Protein AF-A0A8J5B5S2-F1 (afdb_monomer)

Nearest PDB structures (foldseek):
  8h2i-assembly1_ch  TM=6.766E-01  e=3.397E+00  Paramecium bursaria Chlorella virus 1
  6z3w-assembly1_D  TM=5.266E-01  e=2.157E+00  Homo sapiens
  5hay-assembly1_A  TM=4.557E-01  e=6.345E+00  Thermochaetoides thermophila DSM 1495

Foldseek 3Di:
DDDDDPPPPDPPPDPPPPVDPPPPLVVLVVVLVVLLVVLLVLLVVVVVVVAFLVRDDPVSNVSNVVSLVCLQVSLVVVCVVQDPPHPCNVVSVVSNVSSVCSSGVDPPDPDDDD

pLDDT: mean 72.01, std 15.9, range [33.56, 89.31]

Solvent-accessible surface area (backbone atoms only — not comparable to full-atom values): 7010 Å² total; per-residue (Å²): 139,81,86,81,82,83,78,78,76,71,84,75,79,65,94,75,57,83,89,58,72,78,72,58,57,71,60,52,52,52,51,44,54,52,47,53,50,52,45,45,54,54,39,48,61,39,49,76,69,69,41,50,66,88,68,41,57,68,71,57,42,51,50,48,52,51,46,46,51,49,43,45,54,54,35,53,51,49,36,67,73,61,32,87,87,34,81,62,30,59,56,39,51,52,56,45,57,49,45,58,34,43,66,68,65,53,70,81,84,80,81,84,89,129

Radius of gyration: 22.95 Å; Cα contacts (8 Å, |Δi|>4): 68; chains: 1; bounding box: 39×38×87 Å

Structure (mmCIF, N/CA/C/O backbone):
data_AF-A0A8J5B5S2-F1
#
_entry.id   AF-A0A8J5B5S2-F1
#
loop_
_atom_site.group_PDB
_atom_site.id
_atom_site.type_symbol
_atom_site.label_atom_id
_atom_site.label_alt_id
_atom_site.label_comp_id
_atom_site.label_asym_id
_atom_site.label_entity_id
_atom_site.label_seq_id
_atom_site.pdbx_PDB_ins_code
_atom_site.Cartn_x
_atom_site.Cartn_y
_atom_site.Cartn_z
_atom_site.occupancy
_atom_site.B_iso_or_equiv
_atom_site.auth_seq_id
_atom_site.auth_comp_id
_atom_site.auth_asym_id
_atom_site.auth_atom_id
_atom_site.pdbx_PDB_model_num
ATOM 1 N N . MET A 1 1 ? -14.255 19.636 66.557 1.00 44.56 1 MET A N 1
ATOM 2 C CA . MET A 1 1 ? -14.996 19.178 65.364 1.00 44.56 1 MET A CA 1
ATOM 3 C C . MET A 1 1 ? -14.190 19.601 64.149 1.00 44.56 1 MET A C 1
ATOM 5 O O . MET A 1 1 ? -14.189 20.781 63.838 1.00 44.56 1 MET A O 1
ATOM 9 N N . SER A 1 2 ? -13.453 18.679 63.529 1.00 44.53 2 SER A N 1
ATOM 10 C CA . SER A 1 2 ? -12.663 18.956 62.322 1.00 44.53 2 SER A CA 1
ATOM 11 C C . SER A 1 2 ? -13.091 17.959 61.254 1.00 44.53 2 SER A C 1
ATOM 13 O O . SER A 1 2 ? -12.821 16.768 61.385 1.00 44.53 2 SER A O 1
ATOM 15 N N . GLY A 1 3 ? -13.834 18.436 60.254 1.00 44.47 3 GLY A N 1
ATOM 16 C CA . GLY A 1 3 ? -14.226 17.640 59.096 1.00 44.47 3 GLY A CA 1
ATOM 17 C C . GLY A 1 3 ? -13.022 17.431 58.184 1.00 44.47 3 GLY A C 1
ATOM 18 O O . GLY A 1 3 ? -12.421 18.400 57.727 1.00 44.47 3 GLY A O 1
ATOM 19 N N . GLN A 1 4 ? -12.656 16.173 57.942 1.00 55.50 4 GLN A N 1
ATOM 20 C CA . GLN A 1 4 ? -11.743 15.814 56.862 1.00 55.50 4 GLN A CA 1
ATOM 21 C C . GLN A 1 4 ? -12.541 15.782 55.558 1.00 55.50 4 GLN A C 1
ATOM 23 O O . GLN A 1 4 ? -13.521 15.051 55.437 1.00 55.50 4 GLN A O 1
ATOM 28 N N . ILE A 1 5 ? -12.131 16.604 54.597 1.00 57.25 5 ILE A N 1
ATOM 29 C CA . ILE A 1 5 ? -12.654 16.597 53.234 1.00 57.25 5 ILE A CA 1
ATOM 30 C C . ILE A 1 5 ? -11.904 15.486 52.496 1.00 57.25 5 ILE A C 1
ATOM 32 O O . ILE A 1 5 ? -10.711 15.609 52.233 1.00 57.25 5 ILE A O 1
ATOM 36 N N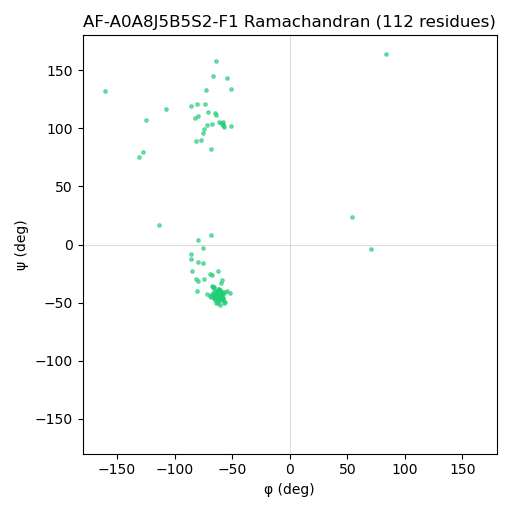 . THR A 1 6 ? -12.586 14.385 52.193 1.00 54.62 6 THR A N 1
ATOM 37 C CA . THR A 1 6 ? -12.096 13.363 51.266 1.00 54.62 6 THR A CA 1
ATOM 38 C C . THR A 1 6 ? -12.378 13.837 49.845 1.00 54.62 6 THR A C 1
ATOM 40 O O . THR A 1 6 ? -13.444 13.571 49.293 1.00 54.62 6 THR A O 1
ATOM 43 N N . THR A 1 7 ? -11.459 14.583 49.241 1.00 56.34 7 THR A N 1
ATOM 44 C CA . THR A 1 7 ? -11.482 14.791 47.791 1.00 56.34 7 THR A CA 1
ATOM 45 C C . THR A 1 7 ? -10.999 13.501 47.135 1.00 56.34 7 THR A C 1
ATOM 47 O O . THR A 1 7 ? -9.802 13.225 47.087 1.00 56.34 7 THR A O 1
ATOM 50 N N . SER A 1 8 ? -11.941 12.679 46.668 1.00 51.25 8 SER A N 1
ATOM 51 C CA . SER A 1 8 ? -11.659 11.606 45.718 1.00 51.25 8 SER A CA 1
ATOM 52 C C . SER A 1 8 ? -11.082 12.241 44.460 1.00 51.25 8 SER A C 1
ATOM 54 O O . SER A 1 8 ? -11.793 12.895 43.703 1.00 51.25 8 SER A O 1
ATOM 56 N N . VAL A 1 9 ? -9.773 12.108 44.280 1.00 58.75 9 VAL A N 1
ATOM 57 C CA . VAL A 1 9 ? -9.098 12.488 43.044 1.00 58.75 9 VAL A CA 1
ATOM 58 C C . VAL A 1 9 ? -9.586 11.507 41.979 1.00 58.75 9 VAL A C 1
ATOM 60 O O . VAL A 1 9 ? -9.198 10.340 41.990 1.00 58.75 9 VAL A O 1
ATOM 63 N N . GLU A 1 10 ? -10.486 11.953 41.100 1.00 53.12 10 GLU A N 1
ATOM 64 C CA . GLU A 1 10 ? -10.726 11.271 39.827 1.00 53.12 10 GLU A CA 1
ATOM 65 C C . GLU A 1 10 ? -9.360 11.073 39.155 1.00 53.12 10 GLU A C 1
ATOM 67 O O . GLU A 1 10 ? -8.549 12.006 39.175 1.00 53.12 10 GLU A O 1
ATOM 72 N N . PRO A 1 11 ? -9.038 9.883 38.618 1.00 52.47 11 PRO A N 1
ATOM 73 C CA . PRO A 1 11 ? -7.748 9.674 37.987 1.00 52.47 11 PRO A CA 1
ATOM 74 C C . PRO A 1 11 ? -7.645 10.636 36.804 1.00 52.47 11 PRO A C 1
ATOM 76 O O . PRO A 1 11 ? -8.283 10.446 35.770 1.00 52.47 11 PRO A O 1
ATOM 79 N N . VAL A 1 12 ? -6.851 11.693 36.981 1.00 54.47 12 VAL A N 1
ATOM 80 C CA . VAL A 1 12 ? -6.435 12.585 35.907 1.00 54.47 12 VAL A CA 1
ATOM 81 C C . VAL A 1 12 ? -5.725 11.693 34.902 1.00 54.47 12 VAL A C 1
ATOM 83 O O . VAL A 1 12 ? -4.604 11.247 35.147 1.00 54.47 12 VAL A O 1
ATOM 86 N N . VAL A 1 13 ? -6.411 11.368 33.806 1.00 55.69 13 VAL A N 1
ATOM 87 C CA . VAL A 1 13 ? -5.821 10.675 32.664 1.00 55.69 13 VAL A CA 1
ATOM 88 C C . VAL A 1 13 ? -4.675 11.557 32.202 1.00 55.69 13 VAL A C 1
ATOM 90 O O . VAL A 1 13 ? -4.888 12.622 31.628 1.00 55.69 13 VAL A O 1
ATOM 93 N N . ASN A 1 14 ? -3.457 11.160 32.553 1.00 43.66 14 ASN A N 1
ATOM 94 C CA . ASN A 1 14 ? -2.256 11.882 32.196 1.00 43.66 14 ASN A CA 1
ATOM 95 C C . ASN A 1 14 ? -2.068 11.686 30.683 1.00 43.66 14 ASN A C 1
ATOM 97 O O . ASN A 1 14 ? -1.824 10.556 30.261 1.00 43.66 14 ASN A O 1
ATOM 101 N N . PRO A 1 15 ? -2.179 12.732 29.843 1.00 50.94 15 PRO A N 1
ATOM 102 C CA . PRO A 1 15 ? -2.067 12.604 28.386 1.00 50.94 15 PRO A CA 1
ATOM 103 C C . PRO A 1 15 ? -0.643 12.250 27.912 1.00 50.94 15 PRO A C 1
ATOM 105 O O . PRO A 1 15 ? -0.362 12.280 26.718 1.00 50.94 15 PRO A O 1
ATOM 108 N N . SER A 1 16 ? 0.261 11.934 28.842 1.00 47.97 16 SER A N 1
ATOM 109 C CA . SER A 1 16 ? 1.699 11.787 28.620 1.00 47.97 16 SER A CA 1
ATOM 110 C C . SER A 1 16 ? 2.199 10.356 28.812 1.00 47.97 16 SER A C 1
ATOM 112 O O . SER A 1 16 ? 3.398 10.182 28.997 1.00 47.97 16 SER A O 1
ATOM 114 N N . ASP A 1 17 ? 1.325 9.344 28.814 1.00 50.06 17 ASP A N 1
ATOM 115 C CA . ASP A 1 17 ? 1.746 7.940 28.889 1.00 50.06 17 ASP A CA 1
ATOM 116 C C . ASP A 1 17 ? 2.382 7.522 27.541 1.00 50.06 17 ASP A C 1
ATOM 118 O O . ASP A 1 17 ? 1.668 7.308 26.558 1.00 50.06 17 ASP A O 1
ATOM 122 N N . PRO A 1 18 ? 3.724 7.421 27.435 1.00 50.50 18 PRO A N 1
ATOM 123 C CA . PRO A 1 18 ? 4.407 7.113 26.176 1.00 50.50 18 PRO A CA 1
ATOM 124 C C . PRO A 1 18 ? 4.282 5.626 25.800 1.00 50.50 18 PRO A C 1
ATOM 126 O O . PRO A 1 18 ? 4.750 5.202 24.744 1.00 50.50 18 PRO A O 1
ATOM 129 N N . SER A 1 19 ? 3.643 4.837 26.667 1.00 45.16 19 SER A N 1
ATOM 130 C CA . SER A 1 19 ? 3.378 3.405 26.525 1.00 45.16 19 SER A CA 1
ATOM 131 C C . SER A 1 19 ? 2.183 3.110 25.616 1.00 45.16 19 SER A C 1
ATOM 133 O O . SER A 1 19 ? 2.003 1.973 25.183 1.00 45.16 19 SER A O 1
ATOM 135 N N . ASN A 1 20 ? 1.362 4.123 25.328 1.00 48.59 20 ASN A N 1
ATOM 136 C CA . ASN A 1 20 ? 0.209 4.012 24.452 1.00 48.59 20 ASN A CA 1
ATOM 137 C C . ASN A 1 20 ? 0.315 5.120 23.399 1.00 48.59 20 ASN A C 1
ATOM 139 O O . ASN A 1 20 ? -0.286 6.182 23.573 1.00 48.59 20 ASN A O 1
ATOM 143 N N . PRO A 1 21 ? 1.132 4.942 22.339 1.00 52.31 21 PRO A N 1
ATOM 144 C CA . PRO A 1 21 ? 1.103 5.872 21.227 1.00 52.31 21 PRO A CA 1
ATOM 145 C C . PRO A 1 21 ? -0.332 5.863 20.716 1.00 52.31 21 PRO A C 1
ATOM 147 O O . PRO A 1 21 ? -0.763 4.875 20.125 1.00 52.31 21 PRO A O 1
ATOM 150 N N . SER A 1 22 ? -1.078 6.931 21.012 1.00 60.34 22 SER A N 1
ATOM 151 C CA . SER A 1 22 ? -2.405 7.165 20.461 1.00 60.34 22 SER A CA 1
ATOM 152 C C . SER A 1 22 ? -2.265 7.020 18.957 1.00 60.34 22 SER A C 1
ATOM 154 O O . SER A 1 22 ? -1.706 7.891 18.288 1.00 60.34 22 SER A O 1
ATOM 156 N N . LEU A 1 23 ? -2.686 5.867 18.452 1.00 66.00 23 LEU A N 1
ATOM 157 C CA . LEU A 1 23 ? -2.553 5.518 17.058 1.00 66.00 23 LEU A CA 1
ATOM 158 C C . LEU A 1 23 ? -3.410 6.520 16.295 1.00 66.00 23 LEU A C 1
ATOM 160 O O . LEU A 1 23 ? -4.632 6.526 16.439 1.00 66.00 23 LEU A O 1
ATOM 164 N N . ASP A 1 24 ? -2.773 7.399 15.526 1.00 80.69 24 ASP A N 1
ATOM 165 C CA . ASP A 1 24 ? -3.474 8.326 14.644 1.00 80.69 24 ASP A CA 1
ATOM 166 C C . ASP A 1 24 ? -4.122 7.522 13.509 1.00 80.69 24 ASP A C 1
ATOM 168 O O . ASP A 1 24 ? -3.558 7.343 12.428 1.00 80.69 24 ASP A O 1
ATOM 172 N N . ILE A 1 25 ? -5.296 6.955 13.797 1.00 79.56 25 ILE A N 1
ATOM 173 C CA . ILE A 1 25 ? -6.071 6.126 12.873 1.00 79.56 25 ILE A CA 1
ATOM 174 C C . ILE A 1 25 ? -6.406 6.918 11.595 1.00 79.56 25 ILE A C 1
ATOM 176 O O . ILE A 1 25 ? -6.172 6.377 10.507 1.00 79.56 25 ILE A O 1
ATOM 180 N N . PRO A 1 26 ? -6.882 8.183 11.659 1.00 83.00 26 PRO A N 1
ATOM 181 C CA . PRO A 1 26 ? -7.088 9.002 10.462 1.00 83.00 26 PRO A CA 1
ATOM 182 C C . PRO A 1 26 ? -5.820 9.193 9.619 1.00 83.00 26 PRO A C 1
ATOM 184 O O . PRO A 1 26 ? -5.862 9.020 8.393 1.00 83.00 26 PRO A O 1
ATOM 187 N N . GLY A 1 27 ? -4.685 9.508 10.250 1.00 83.94 27 GLY A N 1
ATOM 188 C CA . GLY A 1 27 ? -3.406 9.669 9.558 1.00 83.94 27 GLY A CA 1
ATOM 189 C C . GLY A 1 27 ? -2.920 8.370 8.916 1.00 83.94 27 GLY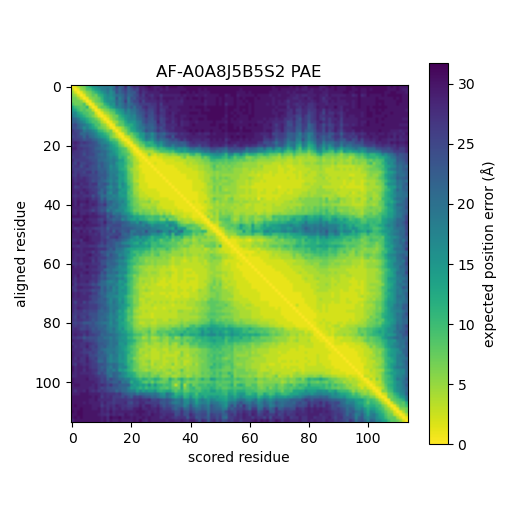 A C 1
ATOM 190 O O . GLY A 1 27 ? -2.522 8.357 7.747 1.00 83.94 27 GLY A O 1
ATOM 191 N N . ALA A 1 28 ? -3.030 7.250 9.630 1.00 83.19 28 ALA A N 1
ATOM 192 C CA . ALA A 1 28 ? -2.624 5.937 9.142 1.00 83.19 28 ALA A CA 1
ATOM 193 C C . ALA A 1 28 ? -3.486 5.461 7.959 1.00 83.19 28 ALA A C 1
ATOM 195 O O . ALA A 1 28 ? -2.957 4.944 6.972 1.00 83.19 28 ALA A O 1
ATOM 196 N N . LEU A 1 29 ? -4.801 5.699 8.003 1.00 83.56 29 LEU A N 1
ATOM 197 C CA . LEU A 1 29 ? -5.698 5.427 6.877 1.00 83.56 29 LEU A CA 1
ATOM 198 C C . LEU A 1 29 ? -5.382 6.293 5.660 1.00 83.56 29 LEU A C 1
ATOM 200 O O . LEU A 1 29 ? -5.343 5.792 4.535 1.00 83.56 29 LEU A O 1
ATOM 204 N N . THR A 1 30 ? -5.131 7.583 5.877 1.00 87.81 30 THR A N 1
ATOM 205 C CA . THR A 1 30 ? -4.751 8.510 4.804 1.00 87.81 30 THR A CA 1
ATOM 206 C C . THR A 1 30 ? -3.458 8.052 4.134 1.00 87.81 30 THR A C 1
ATOM 208 O O . THR A 1 30 ? -3.388 7.960 2.906 1.00 87.81 30 THR A O 1
ATOM 211 N N . TYR A 1 31 ? -2.458 7.669 4.930 1.00 87.81 31 TYR A N 1
ATOM 212 C CA . TYR A 1 31 ? -1.208 7.108 4.430 1.00 87.81 31 TYR A CA 1
ATOM 213 C C . TYR A 1 31 ? -1.435 5.840 3.593 1.00 87.81 31 TYR A C 1
ATOM 215 O O 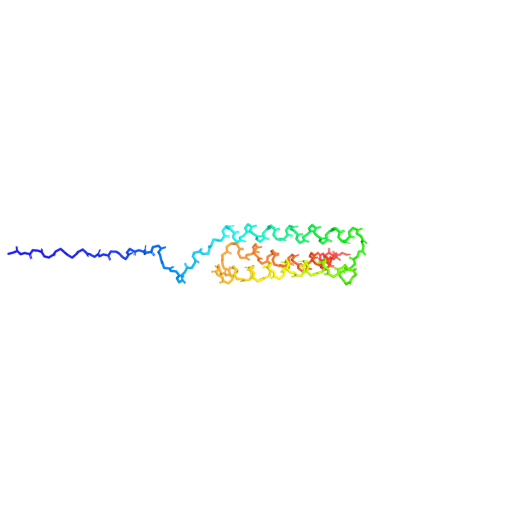. TYR A 1 31 ? -0.915 5.745 2.479 1.00 87.81 31 TYR A O 1
ATOM 223 N N . LEU A 1 32 ? -2.244 4.890 4.077 1.00 85.62 32 LEU A N 1
ATOM 224 C CA . LEU A 1 32 ? -2.556 3.655 3.348 1.00 85.62 32 LEU A CA 1
ATOM 225 C C . LEU A 1 32 ? -3.227 3.926 1.999 1.00 85.62 32 LEU A C 1
ATOM 227 O O . LEU A 1 32 ? -2.816 3.357 0.985 1.00 85.62 32 LEU A O 1
ATOM 231 N N . LYS A 1 33 ? -4.198 4.844 1.956 1.00 86.38 33 LYS A N 1
ATOM 232 C CA . LYS A 1 33 ? -4.867 5.255 0.711 1.00 86.38 33 LYS A CA 1
ATOM 233 C C . LYS A 1 33 ? -3.875 5.840 -0.297 1.00 86.38 33 LYS A C 1
ATOM 235 O O . LYS A 1 33 ? -3.911 5.478 -1.475 1.00 86.38 33 LYS A O 1
ATOM 240 N N . ILE A 1 34 ? -2.943 6.681 0.160 1.00 88.06 34 ILE A N 1
ATOM 241 C CA . ILE A 1 34 ? -1.868 7.228 -0.683 1.00 88.06 34 ILE A CA 1
ATOM 242 C C . ILE A 1 34 ? -0.991 6.102 -1.246 1.00 88.06 34 ILE A C 1
ATOM 244 O O . ILE A 1 34 ? -0.727 6.080 -2.450 1.00 88.06 34 ILE A O 1
ATOM 248 N N . GLN A 1 35 ? -0.573 5.142 -0.414 1.00 86.25 35 GLN A N 1
ATOM 249 C CA . GLN A 1 35 ? 0.267 4.028 -0.868 1.00 86.25 35 GLN A CA 1
ATOM 250 C C . GLN A 1 35 ? -0.455 3.131 -1.883 1.00 86.25 35 GLN A C 1
ATOM 252 O O . GLN A 1 35 ? 0.139 2.758 -2.891 1.00 86.25 35 GLN A O 1
ATOM 257 N N . ILE A 1 36 ? -1.739 2.830 -1.681 1.00 85.50 36 ILE A N 1
ATOM 258 C CA . ILE A 1 36 ? -2.543 2.028 -2.620 1.00 85.50 36 ILE A CA 1
ATOM 259 C C . ILE A 1 36 ? -2.698 2.729 -3.970 1.00 85.50 36 ILE A C 1
ATOM 261 O O . ILE A 1 36 ? -2.613 2.087 -5.023 1.00 85.50 36 ILE A O 1
ATOM 265 N N . ASN A 1 37 ? -2.902 4.046 -3.960 1.00 86.81 37 ASN A N 1
ATOM 266 C CA . ASN A 1 37 ? -2.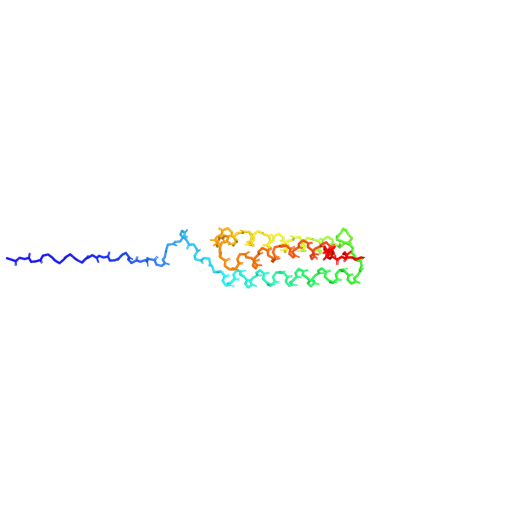958 4.837 -5.186 1.00 86.81 37 ASN A CA 1
ATOM 267 C C . ASN A 1 37 ? -1.611 4.844 -5.909 1.00 86.81 37 ASN A C 1
ATOM 269 O O . ASN A 1 37 ? -1.577 4.616 -7.118 1.00 86.81 37 ASN A O 1
ATOM 273 N N . ARG A 1 38 ? -0.503 5.015 -5.178 1.00 85.25 38 ARG A N 1
ATOM 274 C CA . ARG A 1 38 ? 0.849 4.936 -5.747 1.00 85.25 38 ARG A CA 1
ATOM 275 C C . ARG A 1 38 ? 1.124 3.562 -6.358 1.00 85.25 38 ARG A C 1
ATOM 277 O O . ARG A 1 38 ? 1.584 3.499 -7.495 1.00 85.25 38 ARG A O 1
ATOM 284 N N . LEU A 1 39 ? 0.772 2.485 -5.652 1.00 84.81 39 LEU A N 1
ATOM 285 C CA . LEU A 1 39 ? 0.885 1.109 -6.141 1.00 84.81 39 LEU A CA 1
ATOM 286 C C . LEU A 1 39 ? 0.120 0.925 -7.457 1.00 84.81 39 LEU A C 1
ATOM 288 O O . LEU A 1 39 ? 0.679 0.437 -8.432 1.00 84.81 39 LEU A O 1
ATOM 292 N N . GLY A 1 40 ? -1.140 1.370 -7.506 1.00 82.50 40 GLY A N 1
ATOM 293 C CA . GLY A 1 40 ? -1.978 1.253 -8.701 1.00 82.50 40 GLY A CA 1
ATOM 294 C C . GLY A 1 40 ? -1.476 2.083 -9.885 1.00 82.50 40 GLY A C 1
ATOM 295 O O . GLY A 1 40 ? -1.566 1.642 -11.027 1.00 82.50 40 GLY A O 1
ATOM 296 N N . THR A 1 41 ? -0.935 3.278 -9.648 1.00 84.25 41 THR A N 1
ATOM 297 C CA . THR A 1 41 ? -0.359 4.113 -10.714 1.00 84.25 41 THR A CA 1
ATOM 298 C C . THR A 1 41 ? 0.922 3.509 -11.280 1.00 84.25 41 THR A C 1
ATOM 300 O O . THR A 1 41 ? 1.051 3.434 -12.499 1.00 84.25 41 THR A O 1
ATOM 303 N N . LEU A 1 42 ? 1.823 3.016 -10.423 1.00 80.06 42 LEU A N 1
ATOM 304 C CA . LEU A 1 42 ? 3.040 2.334 -10.867 1.00 80.06 42 LEU A CA 1
ATOM 305 C C . LEU A 1 42 ? 2.703 1.060 -11.646 1.00 80.06 42 LEU A C 1
ATOM 307 O O . LEU A 1 42 ? 3.152 0.907 -12.777 1.00 80.06 42 LEU A O 1
ATOM 311 N N . ALA A 1 43 ? 1.850 0.194 -11.094 1.00 76.88 43 ALA A N 1
ATOM 312 C CA . ALA A 1 43 ? 1.456 -1.049 -11.751 1.00 76.88 43 ALA A CA 1
ATOM 313 C C . ALA A 1 43 ? 0.798 -0.806 -13.121 1.00 76.88 43 ALA A C 1
ATOM 315 O O . ALA A 1 43 ? 1.143 -1.472 -14.093 1.00 76.88 43 ALA A O 1
ATOM 316 N N . ARG A 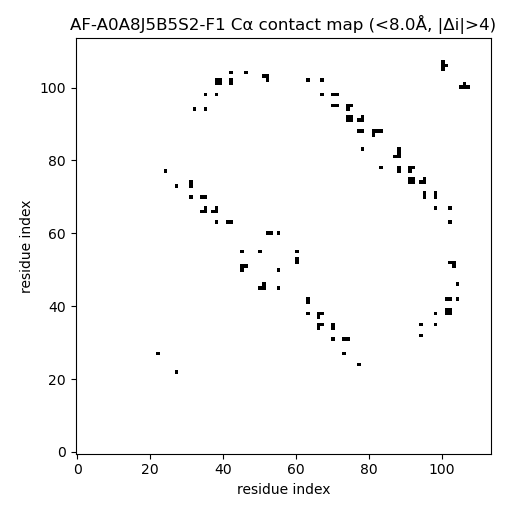1 44 ? -0.090 0.195 -13.238 1.00 77.50 44 ARG A N 1
ATOM 317 C CA . ARG A 1 44 ? -0.686 0.577 -14.532 1.00 77.50 44 ARG A CA 1
ATOM 318 C C . ARG A 1 44 ? 0.348 1.074 -15.535 1.00 77.50 44 ARG A C 1
ATOM 320 O O . ARG A 1 44 ? 0.246 0.715 -16.701 1.00 77.50 44 ARG A O 1
ATOM 327 N N . GLY A 1 45 ? 1.333 1.862 -15.100 1.00 74.81 45 GLY A N 1
ATOM 328 C CA . GLY A 1 45 ? 2.409 2.338 -15.974 1.00 74.81 45 GLY A CA 1
ATOM 329 C C . GLY A 1 45 ? 3.164 1.190 -16.647 1.00 74.81 45 GLY A C 1
ATOM 330 O O . GLY A 1 45 ? 3.425 1.250 -17.845 1.00 74.81 45 GLY A O 1
ATOM 331 N N . TYR A 1 46 ? 3.436 0.111 -15.910 1.00 68.31 46 TYR A N 1
ATOM 332 C CA . TYR A 1 46 ? 4.109 -1.072 -16.457 1.00 68.31 46 TYR A CA 1
ATOM 333 C C . TYR A 1 46 ? 3.170 -2.016 -17.219 1.00 68.31 46 TYR A C 1
ATOM 335 O O . TYR A 1 46 ? 3.597 -2.624 -18.198 1.00 68.31 46 TYR A O 1
ATOM 343 N N . ASN A 1 47 ? 1.885 -2.074 -16.854 1.00 64.12 47 ASN A N 1
ATOM 344 C CA . ASN A 1 47 ? 0.884 -2.828 -17.613 1.00 64.12 47 ASN A CA 1
ATOM 345 C C . ASN A 1 47 ? 0.642 -2.219 -19.011 1.00 64.12 47 ASN A C 1
ATOM 347 O O . ASN A 1 47 ? 0.520 -2.942 -19.990 1.00 64.12 47 ASN A O 1
ATOM 351 N N . VAL A 1 48 ? 0.672 -0.885 -19.147 1.00 61.28 48 VAL A N 1
ATOM 352 C CA . VAL A 1 48 ? 0.626 -0.209 -20.464 1.00 61.28 48 VAL A CA 1
ATOM 353 C C . VAL A 1 48 ? 1.810 -0.622 -21.350 1.00 61.28 48 VAL A C 1
ATOM 355 O O . VAL A 1 48 ? 1.668 -0.755 -22.565 1.00 61.28 48 VAL A O 1
ATOM 358 N N . LEU A 1 49 ? 2.967 -0.893 -20.744 1.00 60.75 49 LEU A N 1
ATOM 359 C CA . LEU A 1 49 ? 4.148 -1.410 -21.438 1.00 60.75 49 LEU A CA 1
ATOM 360 C C . LEU A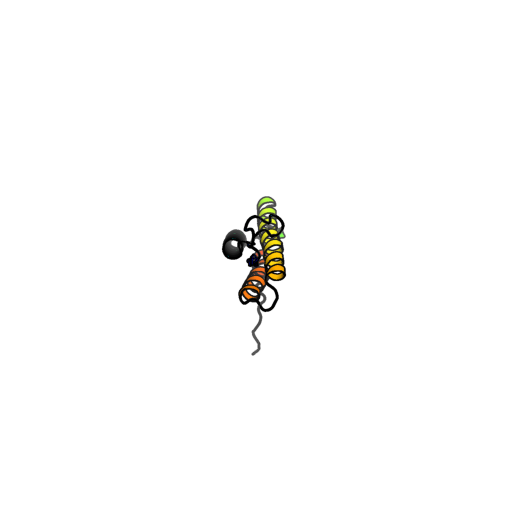 1 49 ? 4.084 -2.928 -21.699 1.00 60.75 49 LEU A C 1
ATOM 362 O O . LEU A 1 49 ? 5.043 -3.478 -22.229 1.00 60.75 49 LEU A O 1
ATOM 366 N N . HIS A 1 50 ? 2.972 -3.592 -21.351 1.00 63.00 50 HIS A N 1
ATOM 367 C CA . HIS A 1 50 ? 2.764 -5.045 -21.439 1.00 63.00 50 HIS A CA 1
ATOM 368 C C . HIS A 1 50 ? 3.843 -5.865 -20.712 1.00 63.00 50 HIS A C 1
ATOM 370 O O . HIS A 1 50 ? 4.073 -7.027 -21.041 1.00 63.00 50 HIS A O 1
ATOM 376 N N . LEU A 1 51 ? 4.510 -5.265 -19.722 1.00 59.19 51 LEU A N 1
ATOM 377 C CA . LEU A 1 51 ? 5.525 -5.944 -18.929 1.00 59.19 51 LEU A CA 1
ATOM 378 C C . LEU A 1 51 ? 4.850 -6.684 -17.778 1.00 59.19 51 LEU A C 1
ATOM 380 O O . LEU A 1 51 ? 4.228 -6.067 -16.908 1.00 59.19 51 LEU A O 1
ATOM 384 N N . GLN A 1 52 ? 5.016 -8.004 -17.753 1.00 69.94 52 GLN A N 1
ATOM 385 C CA . GLN A 1 52 ? 4.688 -8.814 -16.582 1.00 69.94 52 GLN A CA 1
ATOM 386 C C . GLN A 1 52 ? 5.596 -8.436 -15.401 1.00 69.94 52 GLN A C 1
ATOM 388 O O . GLN A 1 52 ? 6.670 -7.860 -15.586 1.00 69.94 52 GLN A O 1
ATOM 393 N N . TYR A 1 53 ? 5.174 -8.730 -14.165 1.00 69.88 53 TYR A N 1
ATOM 394 C CA . TYR A 1 53 ? 5.924 -8.339 -12.963 1.00 69.88 53 TYR A CA 1
ATOM 395 C C . TYR A 1 53 ? 7.381 -8.821 -12.982 1.00 69.88 53 TYR A C 1
ATOM 397 O O . TYR A 1 53 ? 8.277 -8.074 -12.611 1.00 69.88 53 TYR A O 1
ATOM 405 N N . ASP A 1 54 ? 7.639 -10.036 -13.456 1.00 72.31 54 ASP A N 1
ATOM 406 C CA . ASP A 1 54 ? 8.972 -10.617 -13.645 1.00 72.31 54 ASP A CA 1
ATOM 407 C C . ASP A 1 54 ? 9.792 -9.920 -14.747 1.00 72.31 54 ASP A C 1
ATOM 409 O O . ASP A 1 54 ? 11.018 -9.865 -14.660 1.00 72.31 54 ASP A O 1
ATOM 413 N N . GLN A 1 55 ? 9.132 -9.310 -15.728 1.00 74.06 55 GLN A N 1
ATOM 414 C CA . GLN A 1 55 ? 9.747 -8.557 -16.824 1.00 74.06 55 GLN A CA 1
ATOM 415 C C . GLN A 1 55 ? 10.024 -7.089 -16.470 1.00 74.06 55 GLN A C 1
ATOM 417 O O . GLN A 1 55 ? 10.744 -6.399 -17.195 1.00 74.06 55 GLN A O 1
ATOM 422 N N . MET A 1 56 ? 9.478 -6.588 -15.358 1.00 79.12 56 MET A N 1
ATOM 423 C CA . MET A 1 56 ? 9.730 -5.219 -14.913 1.00 79.12 56 MET A CA 1
ATOM 424 C C . MET A 1 56 ? 11.205 -5.027 -14.505 1.00 79.12 56 MET A C 1
ATOM 426 O O . MET A 1 56 ? 11.803 -5.928 -13.906 1.00 79.12 56 MET A O 1
ATOM 430 N N . PRO A 1 57 ? 11.795 -3.838 -14.745 1.00 83.00 57 PRO A N 1
ATOM 431 C CA . PRO A 1 57 ? 13.128 -3.508 -14.251 1.00 83.00 57 PRO A CA 1
ATOM 432 C C . PRO A 1 57 ? 13.232 -3.696 -12.734 1.00 83.00 57 PRO A C 1
ATOM 434 O O . PRO A 1 57 ? 12.299 -3.383 -11.992 1.00 83.00 57 PRO A O 1
ATOM 437 N N . GLU A 1 58 ? 14.384 -4.159 -12.249 1.00 85.25 58 GLU A N 1
ATOM 438 C CA . GLU A 1 58 ? 14.599 -4.423 -10.821 1.00 85.25 58 GLU A CA 1
ATOM 439 C C . GLU A 1 58 ? 14.229 -3.241 -9.899 1.00 85.25 58 GLU A C 1
ATOM 441 O O . GLU A 1 58 ? 13.551 -3.492 -8.894 1.00 85.25 58 GLU A O 1
ATOM 446 N N . PRO A 1 59 ? 14.554 -1.968 -10.223 1.00 85.81 59 PRO A N 1
ATOM 447 C CA . PRO A 1 59 ? 14.141 -0.838 -9.392 1.00 85.81 59 PRO A CA 1
ATOM 448 C C . PRO A 1 59 ? 12.616 -0.725 -9.265 1.00 85.81 59 PRO A C 1
ATOM 450 O O . PRO A 1 59 ? 12.101 -0.486 -8.175 1.00 85.81 59 PRO A O 1
ATOM 453 N N . ALA A 1 60 ? 11.889 -0.977 -10.356 1.00 81.19 60 ALA A N 1
ATOM 454 C CA . ALA A 1 60 ? 10.432 -0.922 -10.395 1.00 81.19 60 ALA A CA 1
ATOM 455 C C . ALA A 1 60 ? 9.790 -2.048 -9.578 1.00 81.19 60 ALA A C 1
ATOM 457 O O . ALA A 1 60 ? 8.887 -1.796 -8.777 1.00 81.19 60 ALA A O 1
ATOM 458 N N . ARG A 1 61 ? 10.290 -3.284 -9.725 1.00 82.50 61 ARG A N 1
ATOM 459 C CA . ARG A 1 61 ? 9.841 -4.432 -8.916 1.00 82.50 61 ARG A CA 1
ATOM 460 C C . ARG A 1 61 ? 10.079 -4.186 -7.436 1.00 82.50 61 ARG A C 1
ATOM 462 O O . ARG A 1 61 ? 9.193 -4.410 -6.618 1.00 82.50 61 ARG A O 1
ATOM 469 N N . THR A 1 62 ? 11.264 -3.685 -7.096 1.00 85.94 62 THR A N 1
ATOM 470 C CA . THR A 1 62 ? 11.645 -3.385 -5.713 1.00 85.94 62 THR A CA 1
ATOM 471 C C . THR A 1 62 ? 10.752 -2.304 -5.117 1.00 85.94 62 THR A C 1
ATOM 473 O O . THR A 1 62 ? 10.301 -2.435 -3.977 1.00 85.94 62 THR A O 1
ATOM 476 N N . GLU A 1 63 ? 10.440 -1.255 -5.879 1.00 86.56 63 GLU A N 1
ATOM 477 C CA . GLU A 1 63 ? 9.533 -0.196 -5.441 1.00 86.56 63 GLU A CA 1
ATOM 478 C C . GLU A 1 63 ? 8.103 -0.720 -5.230 1.00 86.56 63 GLU A C 1
ATOM 480 O O . GLU A 1 63 ? 7.528 -0.501 -4.159 1.00 86.56 63 GLU A O 1
ATOM 485 N N . LEU A 1 64 ? 7.555 -1.478 -6.188 1.00 84.25 64 LEU A N 1
ATOM 486 C CA . LEU A 1 64 ? 6.232 -2.103 -6.073 1.00 84.25 64 LEU A CA 1
ATOM 487 C C . LEU A 1 64 ? 6.154 -3.042 -4.863 1.00 84.25 64 LEU A C 1
ATOM 489 O O . LEU A 1 64 ? 5.233 -2.924 -4.054 1.00 84.25 64 LEU A O 1
ATOM 493 N N . ALA A 1 65 ? 7.147 -3.918 -4.689 1.00 84.75 65 ALA A N 1
ATOM 494 C CA . ALA A 1 65 ? 7.233 -4.832 -3.553 1.00 84.75 65 ALA A CA 1
ATOM 495 C C . ALA A 1 65 ? 7.338 -4.083 -2.216 1.00 84.75 65 ALA A C 1
ATOM 497 O O . ALA A 1 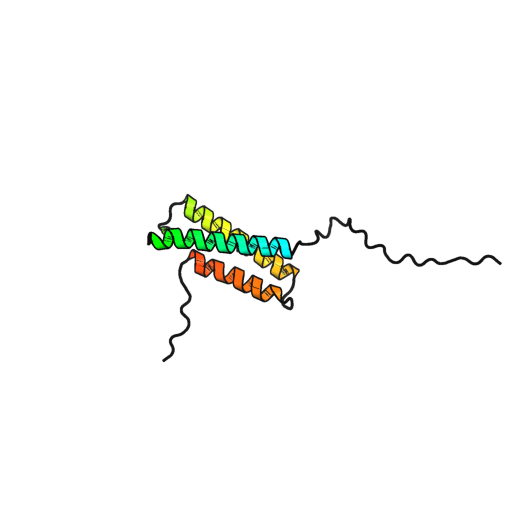65 ? 6.718 -4.476 -1.226 1.00 84.75 65 ALA A O 1
ATOM 498 N N . THR A 1 66 ? 8.086 -2.978 -2.180 1.00 89.31 66 THR A N 1
ATOM 499 C CA . THR A 1 66 ? 8.243 -2.149 -0.979 1.00 89.31 66 THR A CA 1
ATOM 500 C C . THR A 1 66 ? 6.927 -1.484 -0.589 1.00 89.31 66 THR A C 1
ATOM 502 O O . THR A 1 66 ? 6.553 -1.504 0.586 1.00 89.31 66 THR A O 1
ATOM 505 N N . ILE A 1 67 ? 6.204 -0.914 -1.555 1.00 86.56 67 ILE A N 1
ATOM 506 C CA . ILE A 1 67 ? 4.904 -0.278 -1.315 1.00 86.56 67 ILE A CA 1
ATOM 507 C C . ILE A 1 67 ? 3.878 -1.328 -0.877 1.00 86.56 67 ILE A C 1
ATOM 509 O O . ILE A 1 67 ? 3.201 -1.133 0.132 1.00 86.56 67 ILE A O 1
ATOM 513 N N . ALA A 1 68 ? 3.817 -2.467 -1.572 1.00 86.75 68 ALA A N 1
ATOM 514 C CA . ALA A 1 68 ? 2.940 -3.580 -1.227 1.00 86.75 68 ALA A CA 1
ATOM 515 C C . ALA A 1 68 ? 3.189 -4.073 0.207 1.00 86.75 68 ALA A C 1
ATOM 517 O O . ALA A 1 68 ? 2.261 -4.134 1.012 1.00 86.75 68 ALA A O 1
ATOM 518 N N . ARG A 1 69 ? 4.452 -4.334 0.573 1.00 87.69 69 ARG A N 1
ATOM 519 C CA . ARG A 1 69 ? 4.828 -4.767 1.927 1.00 87.69 69 ARG A CA 1
ATOM 520 C C . ARG A 1 69 ? 4.424 -3.743 2.992 1.00 87.69 69 ARG A C 1
ATOM 522 O O . ARG A 1 69 ? 3.944 -4.140 4.050 1.00 87.69 69 ARG A O 1
ATOM 529 N N . ARG A 1 70 ? 4.588 -2.442 2.728 1.00 87.31 70 ARG A N 1
ATOM 530 C CA . ARG A 1 70 ? 4.170 -1.381 3.662 1.00 87.31 70 ARG A CA 1
ATOM 531 C C . ARG A 1 70 ? 2.660 -1.383 3.886 1.00 87.31 70 ARG A C 1
ATOM 533 O O . ARG A 1 70 ? 2.236 -1.311 5.033 1.00 87.31 70 ARG A O 1
ATOM 540 N N . ILE A 1 71 ? 1.863 -1.521 2.824 1.00 86.56 71 ILE A N 1
ATOM 541 C CA . ILE A 1 71 ? 0.399 -1.603 2.937 1.00 86.56 71 ILE A CA 1
ATOM 542 C C . ILE A 1 71 ? -0.009 -2.833 3.753 1.00 86.56 71 ILE A C 1
ATOM 544 O O . ILE A 1 71 ? -0.836 -2.706 4.652 1.00 86.56 71 ILE A O 1
ATOM 548 N N . LEU A 1 72 ? 0.600 -3.996 3.491 1.00 87.62 72 LEU A N 1
ATOM 549 C CA . LEU A 1 72 ? 0.305 -5.232 4.220 1.00 87.62 72 LEU A CA 1
ATOM 550 C C . LEU A 1 72 ? 0.607 -5.098 5.717 1.00 87.62 72 LEU A C 1
ATOM 552 O O . LEU A 1 72 ? -0.270 -5.347 6.538 1.00 87.62 72 LEU A O 1
ATOM 556 N N . ILE A 1 73 ? 1.818 -4.660 6.076 1.00 87.69 73 ILE A N 1
ATOM 557 C CA . ILE A 1 73 ? 2.238 -4.548 7.481 1.00 87.69 73 ILE A CA 1
ATOM 558 C C . ILE A 1 73 ? 1.389 -3.508 8.217 1.00 87.69 73 ILE A C 1
ATOM 560 O O . ILE A 1 73 ? 0.845 -3.796 9.283 1.00 87.69 73 ILE A O 1
ATOM 564 N N . SER A 1 74 ? 1.253 -2.305 7.655 1.00 86.06 74 SER A N 1
ATOM 565 C CA . SER A 1 74 ? 0.496 -1.228 8.296 1.00 86.06 74 SER A CA 1
ATOM 566 C C . SER A 1 74 ? -0.997 -1.551 8.364 1.00 86.06 74 SER A C 1
ATOM 568 O O . SER A 1 74 ? -1.606 -1.355 9.410 1.00 86.06 74 SER A O 1
ATOM 570 N N . GLY A 1 75 ? -1.582 -2.103 7.300 1.00 86.44 75 GLY A N 1
ATOM 571 C CA . GLY A 1 75 ? -2.986 -2.509 7.276 1.00 86.44 75 GLY A CA 1
ATOM 572 C C . GLY A 1 75 ? -3.293 -3.597 8.304 1.00 86.44 75 GLY A C 1
ATOM 573 O O . GLY A 1 75 ? -4.222 -3.442 9.091 1.00 86.44 75 GLY A O 1
ATOM 574 N N . GLN A 1 76 ? -2.486 -4.663 8.358 1.00 88.00 76 GLN A N 1
ATOM 575 C CA . GLN A 1 76 ? -2.656 -5.740 9.343 1.00 88.00 76 GLN A CA 1
ATOM 576 C C . GLN A 1 76 ? -2.486 -5.236 10.779 1.00 88.00 76 GLN A C 1
ATOM 578 O O . GLN A 1 76 ? -3.231 -5.646 11.670 1.00 88.00 76 GLN A O 1
ATOM 583 N N . HIS A 1 77 ? -1.537 -4.324 11.011 1.00 87.88 77 HIS A N 1
ATOM 584 C CA . HIS A 1 77 ? -1.361 -3.702 12.319 1.00 87.88 77 HIS A CA 1
ATOM 585 C C . HIS A 1 77 ? -2.610 -2.918 12.748 1.00 87.88 77 HIS A C 1
ATOM 587 O O . HIS A 1 77 ? -3.076 -3.098 13.870 1.00 87.88 77 HIS A O 1
ATOM 593 N N . LEU A 1 78 ? -3.190 -2.109 11.852 1.00 86.38 78 LEU A N 1
ATOM 594 C CA . LEU A 1 78 ? -4.418 -1.359 12.132 1.00 86.38 78 LEU A CA 1
ATOM 595 C C . LEU A 1 78 ? -5.619 -2.280 12.375 1.00 86.38 78 LEU A C 1
ATOM 597 O O . LEU A 1 78 ? -6.357 -2.061 13.327 1.00 86.38 78 LEU A O 1
ATOM 601 N N . VAL A 1 79 ? -5.792 -3.338 11.576 1.00 87.69 79 VAL A N 1
ATOM 602 C CA . VAL A 1 79 ? -6.862 -4.333 11.783 1.00 87.69 79 VAL A CA 1
ATOM 603 C C . VAL A 1 79 ? -6.753 -4.978 13.168 1.00 87.69 79 VAL A C 1
ATOM 605 O O . VAL A 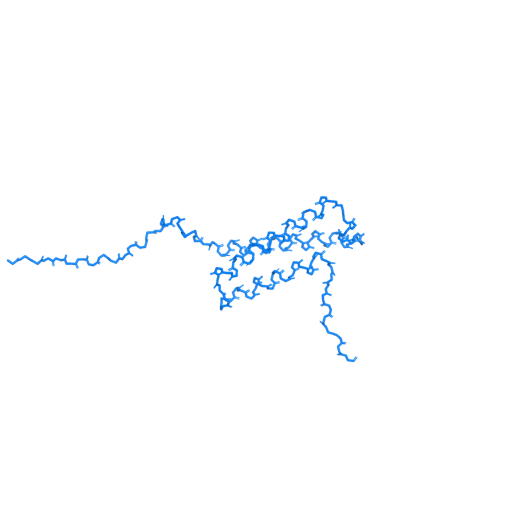1 79 ? -7.753 -5.116 13.869 1.00 87.69 79 VAL A O 1
ATOM 608 N N . LYS A 1 80 ? -5.534 -5.328 13.597 1.00 86.44 80 LYS A N 1
ATOM 609 C CA . LYS A 1 80 ? -5.292 -5.910 14.923 1.00 86.44 80 LYS A CA 1
ATOM 610 C C . LYS A 1 80 ? -5.583 -4.927 16.065 1.00 86.44 80 LYS A C 1
ATOM 612 O O . LYS A 1 80 ? -6.063 -5.357 17.106 1.00 86.44 80 LYS A O 1
ATOM 617 N N . GLN A 1 81 ? -5.274 -3.644 15.877 1.00 86.00 81 GLN A N 1
ATOM 618 C CA . GLN A 1 81 ? -5.513 -2.580 16.862 1.00 86.00 81 GLN A CA 1
ATOM 619 C C . GLN A 1 81 ? -7.005 -2.246 17.003 1.00 86.00 81 GLN A C 1
ATOM 621 O O . GLN A 1 81 ? -7.495 -2.066 18.111 1.00 86.00 81 GLN A O 1
ATOM 626 N N . LEU A 1 82 ? -7.725 -2.171 15.881 1.00 85.44 82 LEU A N 1
ATOM 627 C CA . LEU A 1 82 ? -9.136 -1.782 15.846 1.00 85.44 82 LEU A CA 1
ATOM 628 C C . LEU A 1 82 ? -10.082 -2.925 16.238 1.00 85.44 82 LEU A C 1
ATOM 630 O O . LEU A 1 82 ? -11.145 -2.674 16.798 1.00 85.44 82 LEU A O 1
ATOM 634 N N . GLY A 1 83 ? -9.706 -4.174 15.951 1.00 83.38 83 GLY A N 1
ATOM 635 C CA . GLY A 1 83 ? -10.553 -5.345 16.171 1.00 83.38 83 GLY A CA 1
ATOM 636 C C . GLY A 1 83 ? -11.550 -5.596 15.033 1.00 83.38 83 GLY A C 1
ATOM 637 O O . GLY A 1 83 ? -11.795 -4.743 14.181 1.00 83.38 83 GLY A O 1
ATOM 638 N N . LEU A 1 84 ? -12.120 -6.804 14.996 1.00 82.25 84 LEU A N 1
ATOM 639 C CA . LEU A 1 84 ? -12.959 -7.276 13.881 1.00 82.25 84 LEU A CA 1
ATOM 640 C C . LEU A 1 84 ? -14.309 -6.554 13.766 1.00 82.25 84 LEU A C 1
ATOM 642 O O . LEU A 1 84 ? -14.858 -6.473 12.674 1.00 82.25 84 LEU A O 1
ATOM 646 N N . GLU A 1 85 ? -14.821 -6.010 14.869 1.00 82.25 85 GLU A N 1
ATOM 647 C CA . GLU A 1 85 ? -16.125 -5.334 14.914 1.00 82.25 85 GLU A CA 1
ATOM 648 C C . GLU A 1 85 ? -16.049 -3.852 14.519 1.00 82.25 85 GLU A C 1
ATOM 650 O O . GLU A 1 85 ? -17.074 -3.193 14.345 1.00 82.25 85 GLU A O 1
ATOM 655 N N . HIS A 1 86 ? -14.840 -3.307 14.358 1.00 83.00 86 HIS A N 1
ATOM 656 C CA . HIS A 1 86 ? -14.672 -1.907 14.001 1.00 83.00 86 HIS A CA 1
ATOM 657 C C . HIS A 1 86 ? -15.062 -1.672 12.528 1.00 83.00 86 HIS A C 1
ATOM 659 O O . HIS A 1 86 ? -14.564 -2.375 11.645 1.00 83.00 86 HIS A O 1
ATOM 665 N N . PRO A 1 87 ? -15.865 -0.639 12.200 1.00 80.94 87 PRO A N 1
ATOM 666 C CA . PRO A 1 87 ? -16.353 -0.403 10.832 1.00 80.94 87 PRO A CA 1
ATOM 667 C C . PRO A 1 87 ? -15.227 -0.222 9.798 1.00 80.94 87 PRO A C 1
ATOM 669 O O . PRO A 1 87 ? -15.362 -0.603 8.638 1.00 80.94 87 PRO A O 1
ATOM 672 N N . LEU A 1 88 ? -14.081 0.315 10.227 1.00 83.94 88 LEU A N 1
ATOM 673 C CA . LEU A 1 88 ? -12.894 0.505 9.377 1.00 83.94 88 LEU A CA 1
ATOM 674 C C . LEU A 1 88 ? -12.126 -0.796 9.085 1.00 83.94 88 LEU A C 1
ATOM 676 O O . LEU A 1 88 ? -11.316 -0.827 8.161 1.00 83.94 88 LEU A O 1
ATOM 680 N N . THR A 1 89 ? -12.361 -1.876 9.831 1.00 84.62 89 THR A N 1
ATOM 681 C CA . THR A 1 89 ? -11.641 -3.145 9.650 1.00 84.62 89 THR A CA 1
ATOM 682 C C . THR A 1 89 ? -11.981 -3.811 8.321 1.00 84.62 89 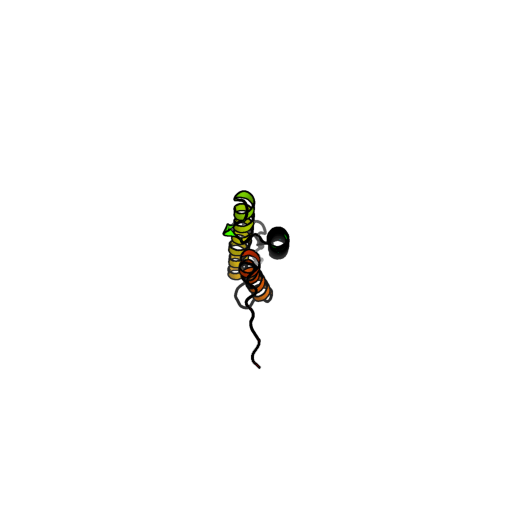THR A C 1
ATOM 684 O O . THR A 1 89 ? -11.089 -4.351 7.660 1.00 84.62 89 THR A O 1
ATOM 687 N N . GLN A 1 90 ? -13.231 -3.695 7.862 1.00 85.75 90 GLN A N 1
ATOM 688 C CA . GLN A 1 90 ? -13.610 -4.162 6.529 1.00 85.75 90 GLN A CA 1
ATOM 689 C C . GLN A 1 90 ? -12.922 -3.336 5.434 1.00 85.75 90 GLN A C 1
ATOM 691 O O . GLN A 1 90 ? -12.399 -3.896 4.472 1.00 85.75 90 GLN A O 1
ATOM 696 N N . GLU A 1 91 ? -12.869 -2.008 5.592 1.00 84.19 91 GLU A N 1
ATOM 697 C CA . GLU A 1 91 ? -12.195 -1.115 4.641 1.00 84.19 91 GLU A CA 1
ATOM 698 C C . GLU A 1 91 ? -10.696 -1.440 4.544 1.00 84.19 91 GLU A C 1
ATOM 700 O O . GLU A 1 91 ? -10.149 -1.551 3.447 1.00 84.19 91 GLU A O 1
ATOM 705 N N . LEU A 1 92 ? -10.040 -1.663 5.685 1.00 85.25 92 LEU A N 1
ATOM 706 C CA . LEU A 1 92 ? -8.635 -2.063 5.768 1.00 85.25 92 LEU A CA 1
ATOM 707 C C . LEU A 1 92 ? -8.376 -3.428 5.135 1.00 85.25 92 LEU A C 1
ATOM 709 O O . LEU A 1 92 ? -7.429 -3.573 4.364 1.00 85.25 92 LEU A O 1
ATOM 713 N N . THR A 1 93 ? -9.231 -4.409 5.407 1.00 85.62 93 THR A N 1
ATOM 714 C CA . THR A 1 93 ? -9.136 -5.742 4.798 1.00 85.62 93 THR A CA 1
ATOM 715 C C . THR A 1 93 ? -9.287 -5.664 3.277 1.00 85.62 93 THR A C 1
ATOM 717 O O . THR A 1 93 ? -8.466 -6.218 2.546 1.00 85.62 93 THR A O 1
ATOM 720 N N . ASN A 1 94 ? -10.254 -4.889 2.778 1.00 84.88 94 ASN A N 1
ATOM 721 C CA . ASN A 1 94 ? -10.430 -4.659 1.341 1.00 84.88 94 ASN A CA 1
ATOM 722 C C . ASN A 1 94 ? -9.193 -3.990 0.720 1.00 84.88 94 ASN A C 1
ATOM 724 O O . ASN A 1 94 ? -8.716 -4.395 -0.339 1.00 84.88 94 ASN A O 1
ATOM 728 N N . MET A 1 95 ? -8.639 -2.984 1.400 1.00 81.19 95 MET A N 1
ATOM 729 C CA . MET A 1 95 ? -7.410 -2.302 0.997 1.00 81.19 95 MET A CA 1
ATOM 730 C C . MET A 1 95 ? -6.208 -3.252 0.896 1.00 81.19 95 MET A C 1
ATOM 732 O O . MET A 1 95 ? -5.447 -3.163 -0.066 1.00 81.19 95 MET A O 1
ATOM 736 N N . ILE A 1 96 ? -6.068 -4.183 1.843 1.00 84.50 96 ILE A N 1
ATOM 737 C CA . ILE A 1 96 ? -5.041 -5.235 1.846 1.00 84.50 96 ILE A CA 1
ATOM 738 C C . ILE A 1 96 ? -5.245 -6.193 0.663 1.00 84.50 96 ILE A C 1
ATOM 740 O O . ILE A 1 96 ? -4.289 -6.474 -0.059 1.00 84.50 96 ILE A O 1
ATOM 744 N N . HIS A 1 97 ? -6.475 -6.653 0.411 1.00 83.19 97 HIS A N 1
ATOM 745 C CA . HIS A 1 97 ? -6.778 -7.564 -0.702 1.00 83.19 97 HIS A CA 1
ATOM 746 C C . HIS A 1 97 ? -6.471 -6.950 -2.077 1.00 83.19 97 HIS A C 1
ATOM 748 O O . HIS A 1 97 ? -5.917 -7.622 -2.949 1.00 83.19 97 HIS A O 1
ATOM 754 N N . MET A 1 98 ? -6.739 -5.653 -2.260 1.00 77.81 98 MET A N 1
ATOM 755 C CA . MET A 1 98 ? -6.425 -4.949 -3.510 1.00 77.81 98 MET A CA 1
ATOM 756 C C . MET A 1 98 ? -4.924 -4.910 -3.838 1.00 77.81 98 MET A C 1
ATOM 758 O O . MET A 1 98 ? -4.568 -4.721 -5.000 1.00 77.81 98 MET A O 1
ATOM 762 N N . VAL A 1 99 ? -4.028 -5.064 -2.855 1.00 79.31 99 VAL A N 1
ATOM 763 C CA . VAL A 1 99 ? -2.574 -5.059 -3.096 1.00 79.31 99 VAL A CA 1
ATOM 764 C C . VAL A 1 99 ? -2.172 -6.216 -4.006 1.00 79.31 99 VAL A C 1
ATOM 766 O O . VAL A 1 99 ? -1.439 -5.998 -4.969 1.00 79.31 99 VAL A O 1
ATOM 769 N N . GLY A 1 100 ? -2.679 -7.423 -3.738 1.00 68.62 100 GLY A N 1
ATOM 770 C CA . GLY A 1 100 ? -2.366 -8.618 -4.527 1.00 68.62 100 GLY A CA 1
ATOM 771 C C . GLY A 1 100 ? -2.832 -8.489 -5.977 1.00 68.62 100 GLY A C 1
ATOM 772 O O . GLY A 1 100 ? -2.037 -8.681 -6.896 1.00 68.62 100 GLY A O 1
ATOM 773 N N . GLN A 1 101 ? -4.082 -8.057 -6.173 1.00 69.31 101 GLN A N 1
ATOM 774 C CA . GLN A 1 101 ? -4.670 -7.833 -7.502 1.00 69.31 101 GLN A CA 1
ATOM 775 C C . GLN A 1 101 ? -3.915 -6.757 -8.297 1.00 69.31 101 GLN A C 1
ATOM 777 O O . GLN A 1 101 ? -3.697 -6.889 -9.498 1.00 69.31 101 GLN A O 1
ATOM 782 N N . ARG A 1 102 ? -3.471 -5.680 -7.633 1.00 67.56 102 ARG A N 1
ATOM 783 C CA . ARG A 1 102 ? -2.766 -4.575 -8.303 1.00 67.56 102 ARG A CA 1
ATOM 784 C C . ARG A 1 102 ? -1.327 -4.909 -8.688 1.00 67.56 102 ARG A C 1
ATOM 786 O O . ARG A 1 102 ? -0.843 -4.327 -9.648 1.00 67.56 102 ARG A O 1
ATOM 793 N N . VAL A 1 103 ? -0.640 -5.789 -7.958 1.00 63.97 103 VAL A N 1
ATOM 794 C CA . VAL A 1 103 ? 0.749 -6.183 -8.275 1.00 63.97 103 VAL A CA 1
ATOM 795 C C . VAL A 1 103 ? 0.798 -7.227 -9.386 1.00 63.97 103 VAL A C 1
ATOM 797 O O . VAL A 1 103 ? 1.669 -7.161 -10.247 1.00 63.97 103 VAL A O 1
ATOM 800 N N . THR A 1 104 ? -0.129 -8.182 -9.366 1.00 61.56 104 THR A N 1
ATOM 801 C CA . THR A 1 104 ? -0.166 -9.291 -10.331 1.00 61.56 104 THR A CA 1
ATOM 802 C C . THR A 1 104 ? -0.879 -8.919 -11.626 1.00 61.56 104 THR A C 1
ATOM 804 O O . THR A 1 104 ? -0.638 -9.544 -12.652 1.00 61.56 104 THR A O 1
ATOM 807 N N . GLY A 1 105 ? -1.759 -7.911 -11.599 1.00 56.12 105 GLY A N 1
ATOM 808 C CA . GLY A 1 105 ? -2.640 -7.606 -12.727 1.00 56.12 105 GLY A CA 1
ATOM 809 C C . GLY A 1 105 ? -3.738 -8.655 -12.935 1.00 56.12 105 GLY A C 1
ATOM 810 O O . GLY A 1 105 ? -4.609 -8.449 -13.778 1.00 56.12 105 GLY A O 1
ATOM 811 N N . GLU A 1 106 ? -3.745 -9.738 -12.151 1.00 52.31 106 GLU A N 1
ATOM 812 C CA . GLU A 1 106 ? -4.836 -10.701 -12.106 1.00 52.31 106 GLU A CA 1
ATOM 813 C C . GLU A 1 106 ? -5.991 -10.084 -11.318 1.00 52.31 106 GLU A C 1
ATOM 815 O O . GLU A 1 106 ? -6.063 -10.114 -10.086 1.00 52.31 106 GLU A O 1
ATOM 820 N N . VAL A 1 107 ? -6.930 -9.496 -12.054 1.00 51.38 107 VAL A N 1
ATOM 821 C CA . VAL A 1 107 ? -8.290 -9.350 -11.550 1.00 51.38 107 VAL A CA 1
ATOM 822 C C . VAL A 1 107 ? -8.826 -10.770 -11.417 1.00 51.38 107 VAL A C 1
ATOM 824 O O . VAL A 1 107 ? -8.987 -11.456 -12.427 1.00 51.38 107 VAL A O 1
ATOM 827 N N . VAL A 1 108 ? -9.079 -11.221 -10.185 1.00 47.91 108 VAL A N 1
ATOM 828 C CA . VAL A 1 108 ? -9.861 -12.440 -9.951 1.00 47.91 108 VAL A CA 1
ATOM 829 C C . VAL A 1 108 ? -11.206 -12.210 -10.635 1.00 47.91 108 VAL A C 1
ATOM 831 O O . VAL A 1 108 ? -12.034 -11.439 -10.156 1.00 47.91 108 VAL A O 1
ATOM 834 N N . SER A 1 109 ? -11.371 -12.794 -11.819 1.00 40.31 109 SER A N 1
ATOM 835 C CA . SER A 1 109 ? -12.639 -12.805 -12.532 1.00 40.31 109 SER A CA 1
ATOM 836 C C . SER A 1 109 ? -13.523 -13.854 -11.871 1.00 40.31 109 SER A C 1
ATOM 838 O O . SER A 1 109 ? -13.501 -15.020 -12.239 1.00 40.31 109 SER A O 1
ATOM 840 N N . GLU A 1 110 ? -14.290 -13.432 -10.877 1.00 48.06 110 GLU A N 1
ATOM 841 C CA . GLU A 1 110 ? -15.566 -14.049 -10.517 1.00 48.06 110 GLU A CA 1
ATOM 842 C C . GLU A 1 110 ? -16.605 -13.016 -10.991 1.00 48.06 110 GLU A C 1
ATOM 844 O O . GLU A 1 110 ? -16.548 -11.864 -10.576 1.00 48.06 110 GLU A O 1
ATOM 849 N N . VAL A 1 111 ? -17.514 -13.247 -11.938 1.00 43.94 111 VAL A N 1
ATOM 850 C CA . VAL A 1 111 ? -18.370 -14.403 -12.196 1.00 43.94 111 VAL A CA 1
ATOM 851 C C . VAL A 1 111 ? -18.843 -14.310 -13.657 1.00 43.94 111 VAL A C 1
ATOM 853 O O . VAL A 1 111 ? -19.344 -13.268 -14.071 1.00 43.94 111 VAL A O 1
ATOM 856 N N . ALA A 1 112 ? -18.746 -15.398 -14.418 1.00 33.56 112 ALA A N 1
ATOM 857 C CA . ALA A 1 112 ? -19.653 -15.663 -15.534 1.00 33.56 112 ALA A CA 1
ATOM 858 C C . ALA A 1 112 ? -20.146 -17.106 -15.383 1.00 33.56 112 ALA A C 1
ATOM 860 O O . ALA A 1 112 ? -19.650 -18.034 -16.015 1.00 33.56 112 ALA A O 1
ATOM 861 N N . GLN A 1 113 ? -21.060 -17.292 -14.431 1.00 39.84 113 GLN A N 1
ATOM 862 C CA . GLN A 1 113 ? -22.087 -18.312 -14.566 1.00 39.84 113 GLN A CA 1
ATOM 863 C C . GLN A 1 113 ? -23.151 -17.719 -15.483 1.00 39.84 113 GLN A C 1
ATOM 865 O O . GLN A 1 113 ? -23.807 -16.765 -15.077 1.00 39.84 113 GLN A O 1
ATOM 870 N N . GLU A 1 114 ? -23.263 -18.261 -16.692 1.00 39.31 114 GLU A N 1
ATOM 871 C CA . GLU A 1 114 ? -24.520 -18.545 -17.401 1.00 39.31 114 GLU A CA 1
ATOM 872 C C . GLU A 1 114 ? -24.237 -19.480 -18.583 1.00 39.31 114 GLU A C 1
ATOM 874 O O . GLU A 1 114 ? -23.278 -19.209 -19.343 1.00 39.31 114 GLU A O 1
#

Mean predicted aligned error: 13.47 Å

Secondary structure (DSSP, 8-state):
--------------TT-TTS----HHHHHHHHHHHHHHHHHHHHHHHHTT--GGGS-HHHHHHHHHHHHHHHHHHHHHHHHH-TTSHHHHHHHHHHHHHHHHHH----------

Sequence (114 aa):
MSGQITTSVEPVVNPSDPSNPSLDIPGALTYLKIQINRLGTLARGYNVLHLQYDQMPEPARTELATIARRILISGQHLVKQLGLEHPLTQELTNMIHMVGQRVTGEVVSEVAQE